Protein AF-A0A6B3EQN6-F1 (afdb_monomer)

pLDDT: mean 85.43, std 8.05, range [55.81, 96.44]

Sequence (114 aa):
QDIPDTGSLRGDLDAFVDGFDDEETARRASLMRGIGQAAHADAELEAALRELIVEPCRRYFTPMLRRAMARGELAPENRAVDFIVHMVLGGVLAPELMEGRMVTQAGLRRYVHA

Foldseek 3Di:
DDQDPPPALLVSLLVVLVPDDLVVLVVVVVVVVVLVVVCVVPVVSVVVVCCVQVVVQLVRCLVSVVVNCVVVVDPVPPCVSVCSSVVVCCQQPVCCVPPVDHRHSVSSNVVSVD

Solvent-accessible surface area (backbone atoms only — not comparable to full-atom values): 6538 Å² total; per-residue (Å²): 132,84,73,64,80,70,85,42,55,66,50,28,50,49,57,54,38,70,69,50,50,48,70,62,46,53,54,50,52,55,50,49,54,57,48,55,64,52,24,77,79,31,72,66,52,38,51,50,52,44,57,69,47,52,49,55,47,44,66,55,48,51,58,46,52,52,51,22,30,75,73,62,79,37,61,83,86,53,67,63,71,81,41,44,57,59,53,52,49,42,66,50,47,42,44,34,75,76,68,73,36,80,58,37,38,74,58,51,48,48,65,76,73,106

Radius of gyration: 15.14 Å; Cα contacts (8 Å, |Δi|>4): 82; chains: 1; bounding box: 34×32×40 Å

Mean predicted aligned error: 5.06 Å

Nearest PDB structures (foldseek):
  3bti-assembly1_A  TM=6.456E-01  e=1.999E+00  Staphylococcus aureus subsp. aureus Mu50
  2g3b-assembly1_A  TM=7.348E-01  e=5.949E+00  Rhodococcus jostii RHA1
  4nn1-assembly1_A-2  TM=4.114E-01  e=2.230E+00  Mycobacterium tuberculosis H37Rv
  2kjg-assembly1_A  TM=2.581E-01  e=5.634E+00  Saccharolobus solfataricus

Structure (mmCIF, N/CA/C/O backbone):
data_AF-A0A6B3EQN6-F1
#
_entry.id   AF-A0A6B3EQN6-F1
#
loop_
_atom_site.group_PDB
_atom_site.id
_atom_site.type_symbol
_atom_site.label_atom_id
_atom_site.label_alt_id
_atom_site.label_comp_id
_atom_site.label_asym_id
_atom_site.label_entity_id
_atom_site.label_seq_id
_atom_site.pdbx_PDB_ins_code
_atom_site.Cartn_x
_atom_site.Cartn_y
_atom_site.Cartn_z
_atom_site.occupancy
_atom_site.B_iso_or_equiv
_atom_site.auth_seq_id
_atom_site.auth_comp_id
_atom_site.auth_asym_id
_atom_site.auth_atom_id
_atom_site.pdbx_PDB_model_num
ATOM 1 N N . GLN A 1 1 ? 9.719 -7.006 7.713 1.00 55.81 1 GLN A N 1
ATOM 2 C CA . GLN A 1 1 ? 9.217 -5.883 8.524 1.00 55.81 1 GLN A CA 1
ATOM 3 C C . GLN A 1 1 ? 7.965 -6.355 9.223 1.00 55.81 1 GLN A C 1
ATOM 5 O O . GLN A 1 1 ? 7.191 -7.072 8.593 1.00 55.81 1 GLN A O 1
ATOM 10 N N . ASP A 1 2 ? 7.796 -5.991 10.489 1.00 81.19 2 ASP A N 1
ATOM 11 C CA . ASP A 1 2 ? 6.537 -6.237 11.185 1.00 81.19 2 ASP A CA 1
ATOM 12 C C . ASP A 1 2 ? 5.430 -5.379 10.570 1.00 81.19 2 ASP A C 1
ATOM 14 O O . ASP A 1 2 ? 5.671 -4.263 10.107 1.00 81.19 2 ASP A O 1
ATOM 18 N N . ILE A 1 3 ? 4.224 -5.937 10.505 1.00 89.31 3 ILE A N 1
ATOM 19 C CA . ILE A 1 3 ? 3.052 -5.238 9.977 1.00 89.31 3 ILE A CA 1
ATOM 20 C C . ILE A 1 3 ? 2.636 -4.198 11.029 1.00 89.31 3 ILE A C 1
ATOM 22 O O . ILE A 1 3 ? 2.362 -4.609 12.159 1.00 89.31 3 ILE A O 1
ATOM 26 N N . PRO A 1 4 ? 2.563 -2.893 10.692 1.00 92.69 4 PRO A N 1
ATOM 27 C CA . PRO A 1 4 ? 2.181 -1.846 11.639 1.00 92.69 4 PRO A CA 1
ATOM 28 C C . PRO A 1 4 ? 0.839 -2.150 12.303 1.00 92.69 4 PRO A C 1
ATOM 30 O O . PRO A 1 4 ? -0.037 -2.692 11.638 1.00 92.69 4 PRO A O 1
ATOM 33 N N . ASP A 1 5 ? 0.673 -1.807 13.580 1.00 94.88 5 ASP A N 1
ATOM 34 C CA . ASP A 1 5 ? -0.610 -1.847 14.296 1.00 94.88 5 ASP A CA 1
ATOM 35 C C . ASP A 1 5 ? -0.704 -0.640 15.234 1.00 94.88 5 ASP A C 1
ATOM 37 O O . ASP A 1 5 ? -0.525 -0.708 16.446 1.00 94.88 5 ASP A O 1
ATOM 41 N N . THR A 1 6 ? -0.921 0.513 14.622 1.00 96.00 6 THR A N 1
ATOM 42 C CA . THR A 1 6 ? -0.995 1.834 15.255 1.00 96.00 6 THR A CA 1
ATOM 43 C C . THR A 1 6 ? -2.325 2.081 15.974 1.00 96.00 6 THR A C 1
ATOM 45 O O . THR A 1 6 ? -2.506 3.118 16.609 1.00 96.00 6 THR A O 1
ATOM 48 N N . GLY A 1 7 ? -3.275 1.146 15.861 1.00 95.56 7 GLY A N 1
ATOM 49 C CA . GLY A 1 7 ? -4.626 1.250 16.417 1.00 95.56 7 GLY A CA 1
ATOM 50 C C . GLY A 1 7 ? -5.674 1.826 15.458 1.00 95.56 7 GLY A C 1
ATOM 51 O O . GLY A 1 7 ? -6.851 1.841 15.809 1.00 95.56 7 GLY A O 1
ATOM 52 N N . SER A 1 8 ? -5.287 2.242 14.247 1.00 96.44 8 SER A N 1
ATOM 53 C CA . SER A 1 8 ? -6.214 2.651 13.181 1.00 96.44 8 SER A CA 1
ATOM 54 C C . SER A 1 8 ? -5.701 2.226 11.804 1.00 96.44 8 SER A C 1
ATOM 56 O O . SER A 1 8 ? -4.495 2.168 11.583 1.00 96.44 8 SER A O 1
ATOM 58 N N . LEU A 1 9 ? -6.597 1.961 10.851 1.00 94.31 9 LEU A N 1
ATOM 59 C CA . LEU A 1 9 ? -6.229 1.674 9.463 1.00 94.31 9 LEU A CA 1
ATOM 60 C C . LEU A 1 9 ? -5.468 2.843 8.844 1.00 94.31 9 LEU A C 1
ATOM 62 O O . LEU A 1 9 ? -4.497 2.637 8.124 1.00 94.31 9 LEU A O 1
ATOM 66 N N . ARG A 1 10 ? -5.906 4.071 9.138 1.00 95.19 10 ARG A N 1
ATOM 67 C CA . ARG A 1 10 ? -5.241 5.287 8.668 1.00 95.19 10 ARG A CA 1
ATOM 68 C C . ARG A 1 10 ? -3.794 5.349 9.154 1.00 95.19 10 ARG A C 1
ATOM 70 O O . ARG A 1 10 ? -2.906 5.514 8.331 1.00 95.19 10 ARG A O 1
ATOM 77 N N . GLY A 1 11 ? -3.564 5.154 10.451 1.00 96.25 11 GLY A N 1
ATOM 78 C CA . GLY A 1 11 ? -2.212 5.146 11.010 1.00 96.25 11 GLY A CA 1
ATOM 79 C C . GLY A 1 11 ? -1.360 3.982 10.497 1.00 96.25 11 GLY A C 1
ATOM 80 O O . GLY A 1 11 ? -0.166 4.154 10.275 1.00 96.25 11 GLY A O 1
ATOM 81 N N . ASP A 1 12 ? -1.966 2.822 10.228 1.00 94.88 12 ASP A N 1
ATOM 82 C CA . ASP A 1 12 ? -1.264 1.681 9.635 1.00 94.88 12 ASP A CA 1
ATOM 83 C C . ASP A 1 12 ? -0.810 2.008 8.197 1.00 94.88 12 ASP A C 1
ATOM 85 O O . ASP A 1 12 ? 0.316 1.692 7.811 1.00 94.88 12 ASP A O 1
ATOM 89 N N . LEU A 1 13 ? -1.661 2.678 7.409 1.00 93.31 13 LEU A N 1
ATOM 90 C CA . LEU A 1 13 ? -1.323 3.156 6.064 1.00 93.31 13 LEU A CA 1
ATOM 91 C C . LEU A 1 13 ? -0.278 4.280 6.092 1.00 93.31 13 LEU A C 1
ATOM 93 O O . LEU A 1 13 ? 0.615 4.282 5.249 1.00 93.31 13 LEU A O 1
ATOM 97 N N . ASP A 1 14 ? -0.347 5.195 7.059 1.00 94.75 14 ASP A N 1
ATOM 98 C CA . ASP A 1 14 ? 0.677 6.226 7.259 1.00 94.75 14 ASP A CA 1
ATOM 99 C C . ASP A 1 14 ? 2.040 5.597 7.582 1.00 94.75 14 ASP A C 1
ATOM 101 O O . ASP A 1 14 ? 3.032 5.935 6.942 1.00 94.75 14 ASP A O 1
ATOM 105 N N . ALA A 1 15 ? 2.085 4.615 8.487 1.00 93.56 15 ALA A N 1
ATOM 106 C CA . ALA A 1 15 ? 3.312 3.893 8.822 1.00 93.56 15 ALA A CA 1
ATOM 107 C C . ALA A 1 15 ? 3.881 3.104 7.627 1.00 93.56 15 ALA A C 1
ATOM 109 O O . ALA A 1 15 ? 5.097 2.988 7.477 1.00 93.56 15 ALA A O 1
ATOM 110 N N . PHE A 1 16 ? 3.015 2.575 6.756 1.00 90.62 16 PHE A N 1
ATOM 111 C CA . PHE A 1 16 ? 3.443 1.975 5.492 1.00 90.62 16 PHE A CA 1
ATOM 112 C C . PHE A 1 16 ? 4.080 3.012 4.556 1.00 90.62 16 PHE A C 1
ATOM 114 O O . PHE A 1 16 ? 5.142 2.755 3.987 1.00 90.62 16 PHE A O 1
ATOM 121 N N . VAL A 1 17 ? 3.461 4.188 4.413 1.00 91.62 17 VAL A N 1
ATOM 122 C CA . VAL A 1 17 ? 4.003 5.287 3.601 1.00 91.62 17 VAL A CA 1
ATOM 123 C C . VAL A 1 17 ? 5.318 5.811 4.184 1.00 91.62 17 VAL A C 1
ATOM 125 O O . VAL A 1 17 ? 6.230 6.124 3.426 1.00 91.62 17 VAL A O 1
ATOM 128 N N . ASP A 1 18 ? 5.485 5.832 5.503 1.00 91.25 18 ASP A N 1
ATOM 129 C CA . ASP A 1 18 ? 6.747 6.234 6.142 1.00 91.25 18 ASP A CA 1
ATOM 130 C C . ASP A 1 18 ? 7.925 5.316 5.781 1.00 91.25 18 ASP A C 1
ATOM 132 O O . ASP A 1 18 ? 9.076 5.749 5.790 1.00 91.25 18 ASP A O 1
ATOM 136 N N . GLY A 1 19 ? 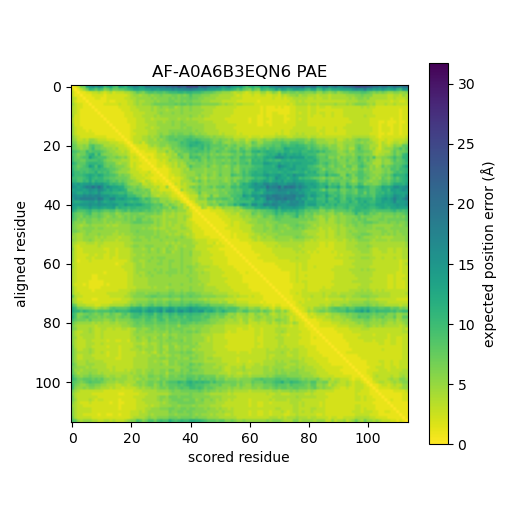7.644 4.068 5.393 1.00 85.19 19 GLY A N 1
ATOM 137 C CA . GLY A 1 19 ? 8.636 3.132 4.865 1.00 85.19 19 GLY A CA 1
ATOM 138 C C . GLY A 1 19 ? 9.020 3.352 3.396 1.00 85.19 19 GLY A C 1
ATOM 139 O O . GLY A 1 19 ? 9.929 2.673 2.917 1.00 85.19 19 GLY A O 1
ATOM 140 N N . PHE A 1 20 ? 8.349 4.253 2.668 1.00 83.44 20 PHE A N 1
ATOM 141 C CA . PHE A 1 20 ? 8.728 4.612 1.299 1.00 83.44 20 PHE A CA 1
ATOM 142 C C . PHE A 1 20 ? 9.905 5.584 1.294 1.00 83.44 20 PHE A C 1
ATOM 144 O O . PHE A 1 20 ? 9.759 6.755 1.631 1.00 83.44 20 PHE A O 1
ATOM 151 N N . ASP A 1 21 ? 11.053 5.094 0.841 1.00 85.06 21 ASP A N 1
ATOM 152 C CA . ASP A 1 21 ? 12.186 5.920 0.433 1.00 85.06 21 ASP A CA 1
ATOM 153 C C . ASP A 1 21 ? 12.081 6.207 -1.074 1.00 85.06 21 ASP A C 1
ATOM 155 O O . ASP A 1 21 ? 12.049 5.279 -1.890 1.00 85.06 21 ASP A O 1
ATOM 159 N N . ASP A 1 22 ? 12.011 7.486 -1.444 1.00 81.44 22 ASP A N 1
ATOM 160 C CA . ASP A 1 22 ? 11.852 7.946 -2.826 1.00 81.44 22 ASP A CA 1
ATOM 161 C C . ASP A 1 22 ? 13.012 7.498 -3.731 1.00 81.44 22 ASP A C 1
ATOM 163 O O . ASP A 1 22 ? 12.778 7.081 -4.871 1.00 81.44 22 ASP A O 1
ATOM 167 N N . GLU A 1 23 ? 14.256 7.517 -3.238 1.00 79.25 23 GLU A N 1
ATOM 168 C CA . GLU A 1 23 ? 15.430 7.128 -4.032 1.00 79.25 23 GLU A CA 1
ATOM 169 C C . GLU A 1 23 ? 15.457 5.618 -4.284 1.00 79.25 23 GLU A C 1
ATOM 171 O O . GLU A 1 23 ? 15.676 5.147 -5.409 1.00 79.25 23 GLU A O 1
ATOM 176 N N . GLU A 1 24 ? 15.193 4.826 -3.244 1.00 78.00 24 GLU A N 1
ATOM 177 C CA . GLU A 1 24 ? 15.071 3.379 -3.377 1.00 78.00 24 GLU A CA 1
ATOM 178 C C . GLU A 1 24 ? 13.883 2.988 -4.262 1.00 78.00 24 GLU A C 1
ATOM 180 O O . GLU A 1 24 ? 14.005 2.091 -5.103 1.00 78.00 24 GLU A O 1
ATOM 185 N N . THR A 1 25 ? 12.757 3.680 -4.122 1.00 73.38 25 THR A N 1
ATOM 186 C CA . THR A 1 25 ? 11.554 3.429 -4.915 1.00 73.38 25 THR A CA 1
ATOM 187 C C . THR A 1 25 ? 11.805 3.715 -6.387 1.00 73.38 25 THR A C 1
ATOM 189 O O . THR A 1 25 ? 11.479 2.878 -7.228 1.00 73.38 25 THR A O 1
ATOM 192 N N . ALA A 1 26 ? 12.464 4.829 -6.715 1.00 71.50 26 ALA A N 1
ATOM 193 C CA . ALA A 1 26 ? 12.830 5.160 -8.087 1.00 71.50 26 ALA A CA 1
ATOM 194 C C . ALA A 1 26 ? 13.717 4.083 -8.732 1.00 71.50 26 ALA A C 1
ATOM 196 O O . ALA A 1 26 ? 13.474 3.638 -9.860 1.00 71.50 26 ALA A O 1
ATOM 197 N N . ARG A 1 27 ? 14.714 3.603 -7.984 1.00 72.19 27 ARG A N 1
ATOM 198 C CA . ARG A 1 27 ? 15.611 2.522 -8.408 1.00 72.19 27 ARG A CA 1
ATOM 199 C C . ARG A 1 27 ? 14.864 1.201 -8.616 1.00 72.19 27 ARG A C 1
ATOM 201 O O . ARG A 1 27 ? 15.065 0.541 -9.637 1.00 72.19 27 ARG A O 1
ATOM 208 N N . ARG A 1 28 ? 13.984 0.818 -7.685 1.00 69.31 28 ARG A N 1
ATOM 209 C CA . ARG A 1 28 ? 13.164 -0.404 -7.783 1.00 69.31 28 ARG A CA 1
ATOM 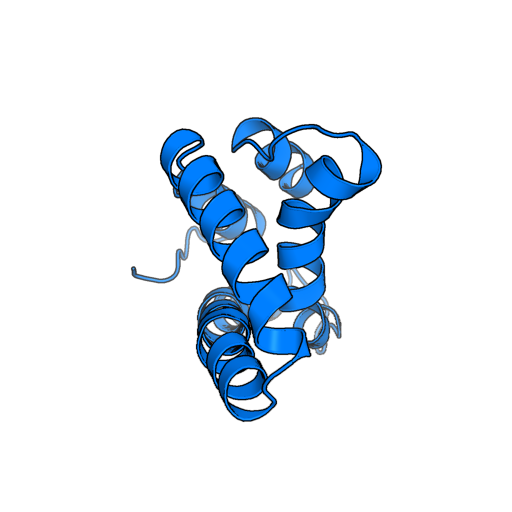210 C C . ARG A 1 28 ? 12.143 -0.326 -8.921 1.00 69.31 28 ARG A C 1
ATOM 212 O O . ARG A 1 28 ? 11.957 -1.320 -9.615 1.00 69.31 28 ARG A O 1
ATOM 219 N N . ALA A 1 29 ? 11.531 0.833 -9.159 1.00 69.81 29 ALA A N 1
ATOM 220 C CA . ALA A 1 29 ? 10.579 1.043 -10.251 1.00 69.81 29 ALA A CA 1
ATOM 221 C C . ALA A 1 29 ? 11.244 0.878 -11.628 1.00 69.81 29 ALA A C 1
ATOM 223 O O . ALA A 1 29 ? 10.705 0.194 -12.499 1.00 69.81 29 ALA A O 1
ATOM 224 N N . SER A 1 30 ? 12.456 1.419 -11.804 1.00 70.25 30 SER A N 1
ATOM 225 C CA . SER A 1 30 ? 13.260 1.218 -13.018 1.00 70.25 30 SER A CA 1
ATOM 226 C C . SER A 1 30 ? 13.588 -0.262 -13.261 1.00 70.25 30 SER A C 1
ATOM 228 O O . SER A 1 30 ? 13.385 -0.775 -14.364 1.00 70.25 30 SER A O 1
ATOM 230 N N . LEU A 1 31 ? 14.004 -0.984 -12.211 1.00 71.19 31 LEU A N 1
ATOM 231 C CA . LEU A 1 31 ? 14.245 -2.428 -12.277 1.00 71.19 31 LEU A CA 1
ATOM 232 C C . LEU A 1 31 ? 12.971 -3.203 -12.656 1.00 71.19 31 LEU A C 1
ATOM 234 O O . LEU A 1 31 ? 13.012 -4.056 -13.541 1.00 71.19 31 LEU A O 1
ATOM 238 N N . MET A 1 32 ? 11.833 -2.877 -12.039 1.00 71.69 32 MET A N 1
ATOM 239 C CA . MET A 1 32 ? 10.553 -3.529 -12.328 1.00 71.69 32 MET A CA 1
ATOM 240 C C . MET A 1 32 ? 10.062 -3.276 -13.751 1.00 71.69 32 MET A C 1
ATOM 242 O O . MET A 1 32 ? 9.495 -4.181 -14.355 1.00 71.69 32 MET A O 1
ATOM 246 N N . ARG A 1 33 ? 10.324 -2.099 -14.334 1.00 71.12 33 ARG A N 1
ATOM 247 C CA . ARG A 1 33 ? 10.050 -1.857 -15.761 1.00 71.12 33 ARG A CA 1
ATOM 248 C C . ARG A 1 33 ? 10.866 -2.779 -16.662 1.00 71.12 33 ARG A C 1
ATOM 250 O O . ARG A 1 33 ? 10.310 -3.353 -17.594 1.00 71.12 33 ARG A O 1
ATOM 257 N N . GLY A 1 34 ? 12.156 -2.950 -16.366 1.00 71.00 34 GLY A N 1
ATOM 258 C CA . GLY A 1 34 ? 13.024 -3.869 -17.106 1.00 71.00 34 GLY A CA 1
ATOM 259 C C . GLY A 1 34 ? 12.555 -5.323 -17.010 1.00 71.00 34 GLY A C 1
ATOM 260 O O . GLY A 1 34 ? 12.473 -6.014 -18.024 1.00 71.00 34 GLY A O 1
ATOM 261 N N . ILE A 1 35 ? 12.174 -5.766 -15.808 1.00 69.12 35 ILE A N 1
ATOM 262 C CA . ILE A 1 35 ? 11.682 -7.131 -15.574 1.00 69.12 35 ILE A CA 1
ATOM 263 C C . ILE A 1 35 ? 10.298 -7.342 -16.200 1.00 69.12 35 ILE A C 1
ATOM 265 O O . ILE A 1 35 ? 10.070 -8.379 -16.810 1.00 69.12 35 ILE A O 1
ATOM 269 N N . GLY A 1 36 ? 9.390 -6.366 -16.119 1.00 70.19 36 GLY A N 1
ATOM 270 C CA . GLY A 1 36 ? 8.055 -6.461 -16.716 1.00 70.19 36 GLY A CA 1
ATOM 271 C C . GLY A 1 36 ? 8.088 -6.617 -18.239 1.00 70.19 36 GLY A C 1
ATOM 272 O O . GLY A 1 36 ? 7.318 -7.395 -18.794 1.00 70.19 36 GLY A O 1
ATOM 273 N N . GLN A 1 37 ? 9.022 -5.941 -18.920 1.00 70.75 37 GLN A N 1
ATOM 274 C CA . GLN A 1 37 ? 9.233 -6.128 -20.361 1.00 70.75 37 GLN A CA 1
ATOM 275 C C . GLN A 1 37 ? 9.726 -7.543 -20.700 1.00 70.75 37 GLN A C 1
ATOM 277 O O . GLN A 1 37 ? 9.255 -8.132 -21.669 1.00 70.75 37 GLN A O 1
ATOM 282 N N . ALA A 1 38 ? 10.635 -8.107 -19.899 1.00 68.69 38 ALA A N 1
ATOM 283 C CA . ALA A 1 38 ? 11.144 -9.465 -20.101 1.00 68.69 38 ALA A CA 1
ATOM 284 C C . ALA A 1 38 ? 10.106 -10.547 -19.748 1.00 68.69 38 ALA A C 1
ATOM 286 O O . ALA A 1 38 ? 9.990 -11.544 -20.457 1.00 68.69 38 ALA A O 1
ATOM 287 N N . ALA A 1 39 ? 9.312 -10.327 -18.697 1.00 71.06 39 ALA A N 1
ATOM 288 C CA . ALA A 1 39 ? 8.279 -11.251 -18.232 1.00 71.06 39 ALA A CA 1
ATOM 289 C C . ALA A 1 39 ? 7.156 -11.457 -19.261 1.00 71.06 39 ALA A C 1
ATOM 291 O O . ALA A 1 39 ? 6.591 -12.538 -19.341 1.00 71.06 39 ALA A O 1
ATOM 292 N N . HIS A 1 40 ? 6.863 -10.466 -20.110 1.00 70.50 40 HIS A N 1
ATOM 293 C CA . HIS A 1 40 ? 5.883 -10.642 -21.188 1.00 70.50 40 HIS A CA 1
ATOM 294 C C . HIS A 1 40 ? 6.300 -11.665 -22.257 1.00 70.50 40 HIS A C 1
ATOM 296 O O . HIS A 1 40 ? 5.442 -12.141 -22.999 1.00 70.50 40 HIS A O 1
ATOM 302 N N . ALA A 1 41 ? 7.589 -11.996 -22.351 1.00 77.06 41 ALA A N 1
ATOM 303 C CA . ALA A 1 41 ? 8.109 -12.980 -23.296 1.00 77.06 41 ALA A CA 1
ATOM 304 C C . ALA A 1 41 ? 8.333 -14.370 -22.666 1.00 77.06 41 ALA A C 1
ATOM 306 O O . ALA A 1 41 ? 8.642 -15.312 -23.396 1.00 77.06 41 ALA A O 1
ATOM 307 N N . ASP A 1 42 ? 8.177 -14.506 -21.344 1.00 83.38 42 ASP A N 1
ATOM 308 C CA . ASP A 1 42 ? 8.502 -15.714 -20.583 1.00 83.38 42 ASP A CA 1
ATOM 309 C C . ASP A 1 42 ? 7.482 -15.945 -19.452 1.00 83.38 42 ASP A C 1
ATOM 311 O O . ASP A 1 42 ? 7.454 -15.236 -18.444 1.00 83.38 42 ASP A O 1
ATOM 315 N N . ALA A 1 43 ? 6.646 -16.974 -19.615 1.00 82.75 43 ALA A N 1
ATOM 316 C CA . ALA A 1 43 ? 5.576 -17.305 -18.676 1.00 82.75 43 ALA A CA 1
ATOM 317 C C . ALA A 1 43 ? 6.081 -17.771 -17.296 1.00 82.75 43 ALA A C 1
ATOM 319 O O . ALA A 1 43 ? 5.371 -17.605 -16.301 1.00 82.75 43 ALA A O 1
ATOM 320 N N . GLU A 1 44 ? 7.285 -18.344 -17.211 1.00 85.56 44 GLU A N 1
ATOM 321 C CA . GLU A 1 44 ? 7.891 -18.734 -15.934 1.00 85.56 44 GLU A CA 1
ATOM 322 C C . GLU A 1 44 ? 8.355 -17.489 -15.173 1.00 85.56 44 GLU A C 1
ATOM 324 O O . GLU A 1 44 ? 8.078 -17.338 -13.979 1.00 85.56 44 GLU A O 1
ATOM 329 N N . LEU A 1 45 ? 8.964 -16.537 -15.885 1.00 82.25 45 LEU A N 1
ATOM 330 C CA . LEU A 1 45 ? 9.344 -15.247 -15.318 1.00 82.25 45 LEU A CA 1
ATOM 331 C C . LEU A 1 45 ? 8.120 -14.416 -14.901 1.00 82.25 45 LEU A C 1
ATOM 333 O O . LEU A 1 45 ? 8.151 -13.766 -13.856 1.00 82.25 45 LEU A O 1
ATOM 337 N N . GLU A 1 46 ? 7.028 -14.453 -15.669 1.00 82.06 46 GLU A N 1
ATOM 338 C CA . GLU A 1 46 ? 5.758 -13.817 -15.294 1.00 82.06 46 GLU A CA 1
ATOM 339 C C . GLU A 1 46 ? 5.193 -14.399 -13.990 1.00 82.06 46 GLU A C 1
ATOM 341 O O . GLU A 1 46 ? 4.795 -13.649 -13.090 1.00 82.06 46 GLU A O 1
ATOM 346 N N . ALA A 1 47 ? 5.177 -15.729 -13.862 1.00 84.69 47 ALA A N 1
ATOM 347 C CA . ALA A 1 47 ? 4.714 -16.403 -12.654 1.00 84.69 47 ALA A CA 1
ATOM 348 C C . ALA A 1 47 ? 5.583 -16.033 -11.443 1.00 84.69 47 ALA A C 1
ATOM 350 O O . ALA A 1 47 ? 5.050 -15.629 -10.406 1.00 84.69 47 ALA A O 1
ATOM 351 N N . ALA A 1 48 ? 6.909 -16.065 -11.600 1.00 85.31 48 ALA A N 1
ATOM 352 C CA . ALA A 1 48 ? 7.847 -15.661 -10.559 1.00 85.31 48 ALA A CA 1
ATOM 353 C C . ALA A 1 48 ? 7.658 -14.189 -10.154 1.00 85.31 48 ALA A C 1
ATOM 355 O O . ALA A 1 48 ? 7.636 -13.864 -8.968 1.00 85.31 48 ALA A O 1
ATOM 356 N N . LEU A 1 49 ? 7.453 -13.284 -11.117 1.00 80.69 49 LEU A N 1
ATOM 357 C CA . LEU A 1 49 ? 7.209 -11.868 -10.841 1.00 80.69 49 LEU A CA 1
ATOM 358 C C . LEU A 1 49 ? 5.918 -11.662 -10.040 1.00 80.69 49 LEU A C 1
ATOM 360 O O . LEU A 1 49 ? 5.883 -10.866 -9.098 1.00 80.69 49 LEU A O 1
ATOM 364 N N . ARG A 1 50 ? 4.860 -12.409 -10.377 1.00 81.69 50 ARG A N 1
ATOM 365 C CA . ARG A 1 50 ? 3.603 -12.392 -9.624 1.00 81.69 50 ARG A CA 1
ATOM 366 C C . ARG A 1 50 ? 3.817 -12.869 -8.190 1.00 81.69 50 ARG A C 1
ATOM 368 O O . ARG A 1 50 ? 3.354 -12.200 -7.269 1.00 81.69 50 ARG A O 1
ATOM 375 N N . GLU A 1 51 ? 4.537 -13.966 -7.984 1.00 85.88 51 GLU A N 1
ATOM 376 C CA . GLU A 1 51 ? 4.846 -14.480 -6.644 1.00 85.88 51 GLU A CA 1
ATOM 377 C C . GLU A 1 51 ? 5.709 -13.519 -5.821 1.00 85.88 51 GLU A C 1
ATOM 379 O O . GLU A 1 51 ? 5.502 -13.395 -4.618 1.00 85.88 51 GLU A O 1
ATOM 384 N N . LEU A 1 52 ? 6.633 -12.795 -6.452 1.00 83.94 52 LEU A N 1
ATOM 385 C CA . LEU A 1 52 ? 7.531 -11.859 -5.772 1.00 83.94 52 LEU A CA 1
ATOM 386 C C . LEU A 1 52 ? 6.892 -10.504 -5.443 1.00 83.94 52 LEU A C 1
ATOM 388 O O . LEU A 1 52 ? 7.397 -9.794 -4.574 1.00 83.94 52 LEU A O 1
ATOM 392 N N . ILE A 1 53 ? 5.803 -10.126 -6.118 1.00 80.81 53 ILE A N 1
ATOM 393 C CA . ILE A 1 53 ? 5.140 -8.827 -5.915 1.00 80.81 53 ILE A CA 1
ATOM 394 C C . ILE A 1 53 ? 3.772 -8.999 -5.257 1.00 80.81 53 ILE A C 1
ATOM 396 O O . ILE A 1 53 ? 3.507 -8.425 -4.200 1.00 80.81 53 ILE A O 1
ATOM 400 N N . VAL A 1 54 ? 2.888 -9.783 -5.874 1.00 85.25 54 VAL A N 1
ATOM 401 C CA . VAL A 1 54 ? 1.471 -9.850 -5.490 1.00 85.25 54 VAL A CA 1
ATOM 402 C C . VAL A 1 54 ? 1.311 -10.508 -4.130 1.00 85.25 54 VAL A C 1
ATOM 404 O O . VAL A 1 54 ? 0.627 -9.961 -3.264 1.00 85.25 54 VAL A O 1
ATOM 407 N N . GLU A 1 55 ? 1.949 -11.657 -3.921 1.00 87.19 55 GLU A N 1
ATOM 408 C CA . GLU A 1 55 ? 1.786 -12.418 -2.683 1.00 87.19 55 GLU A CA 1
ATOM 409 C C . GLU A 1 55 ? 2.387 -11.686 -1.461 1.00 87.19 55 GLU A C 1
ATOM 411 O O . GLU A 1 55 ? 1.693 -11.574 -0.446 1.00 87.19 55 GLU A O 1
ATOM 416 N N . PRO A 1 56 ? 3.590 -11.078 -1.529 1.00 86.50 56 PRO A N 1
ATOM 417 C CA . PRO A 1 56 ? 4.114 -10.236 -0.455 1.00 86.50 56 PRO A CA 1
ATOM 418 C C . PRO A 1 56 ? 3.227 -9.036 -0.134 1.00 86.50 56 PRO A C 1
ATOM 420 O 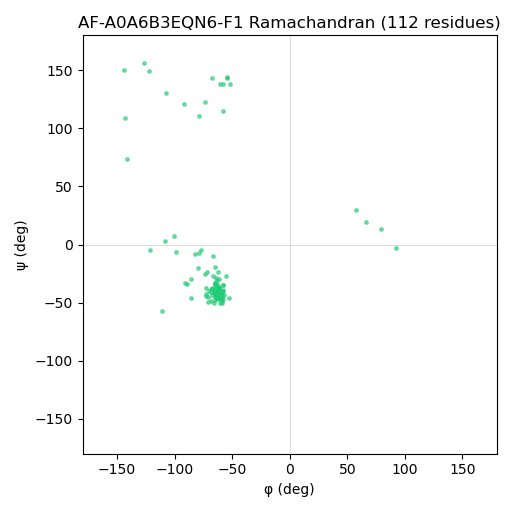O . PRO A 1 56 ? 2.922 -8.815 1.040 1.00 86.50 56 PRO A O 1
ATOM 423 N N . CYS A 1 57 ? 2.747 -8.300 -1.146 1.00 87.75 57 CYS A N 1
ATOM 424 C CA . CYS A 1 57 ? 1.799 -7.208 -0.924 1.00 87.75 57 CYS A CA 1
ATOM 425 C C . CYS A 1 57 ? 0.534 -7.721 -0.228 1.00 87.75 57 CYS A C 1
ATOM 427 O O . CYS A 1 57 ? 0.098 -7.161 0.778 1.00 87.75 57 CYS A O 1
ATOM 429 N N . ARG A 1 58 ? -0.037 -8.830 -0.704 1.00 89.25 58 ARG A N 1
ATOM 430 C CA . ARG A 1 58 ? -1.242 -9.412 -0.109 1.00 89.25 58 ARG A CA 1
ATOM 431 C C . ARG A 1 58 ? -1.030 -9.790 1.355 1.00 89.25 58 ARG A C 1
ATOM 433 O O . ARG A 1 58 ? -1.868 -9.444 2.191 1.00 89.25 58 ARG A O 1
ATOM 440 N N . ARG A 1 59 ? 0.083 -10.454 1.677 1.00 89.50 59 ARG A N 1
ATOM 441 C CA . ARG A 1 59 ? 0.449 -10.838 3.051 1.00 89.50 59 ARG A CA 1
ATOM 442 C C . ARG A 1 59 ? 0.653 -9.638 3.962 1.00 89.50 59 ARG A C 1
ATOM 444 O O . ARG A 1 59 ? 0.284 -9.714 5.129 1.00 89.50 59 ARG A O 1
ATOM 451 N N . TYR A 1 60 ? 1.205 -8.551 3.434 1.00 89.94 60 TYR A N 1
ATOM 452 C CA . TYR A 1 60 ? 1.449 -7.335 4.198 1.00 89.94 60 TYR A CA 1
ATOM 453 C C . TYR A 1 60 ? 0.145 -6.598 4.547 1.00 89.94 60 TYR A C 1
ATOM 455 O O . TYR A 1 60 ? -0.100 -6.295 5.712 1.00 89.94 60 TYR A O 1
ATOM 463 N N . PHE A 1 61 ? -0.735 -6.368 3.568 1.00 91.75 61 PHE A N 1
ATOM 464 C CA . PHE A 1 61 ? -1.926 -5.534 3.776 1.00 91.75 61 PHE A CA 1
ATOM 465 C C . PHE A 1 61 ? -3.141 -6.268 4.348 1.00 91.75 61 PHE A C 1
ATOM 467 O O . PHE A 1 61 ? -3.954 -5.663 5.049 1.00 91.75 61 PHE A O 1
ATOM 474 N N . THR A 1 62 ? -3.300 -7.566 4.067 1.00 90.88 62 THR A N 1
ATOM 475 C CA . THR A 1 62 ? -4.492 -8.317 4.509 1.00 90.88 62 THR A CA 1
ATOM 476 C C . THR A 1 62 ? -4.693 -8.259 6.031 1.00 90.88 62 THR A C 1
ATOM 478 O O . THR A 1 62 ? -5.826 -8.037 6.465 1.00 90.88 62 THR A O 1
ATOM 481 N N . PRO A 1 63 ? -3.650 -8.408 6.873 1.00 91.88 63 PRO A N 1
ATOM 482 C CA . PRO A 1 63 ? -3.807 -8.298 8.321 1.00 91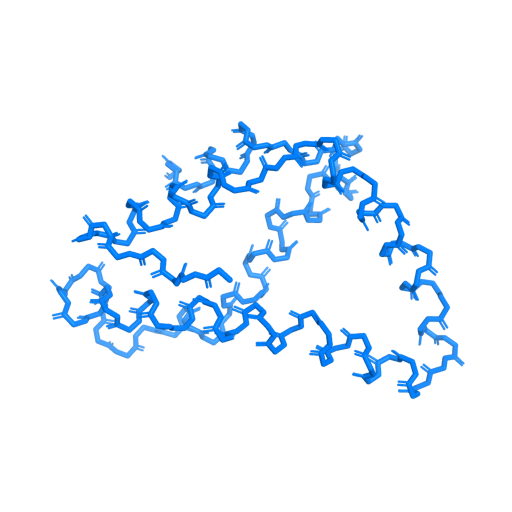.88 63 PRO A CA 1
ATOM 483 C C . PRO A 1 63 ? -4.251 -6.904 8.780 1.00 91.88 63 PRO A C 1
ATOM 485 O O . PRO A 1 63 ? -5.127 -6.822 9.639 1.00 91.88 63 PRO A O 1
ATOM 488 N N . MET A 1 64 ? -3.732 -5.827 8.173 1.00 93.00 64 MET A N 1
ATOM 489 C CA . MET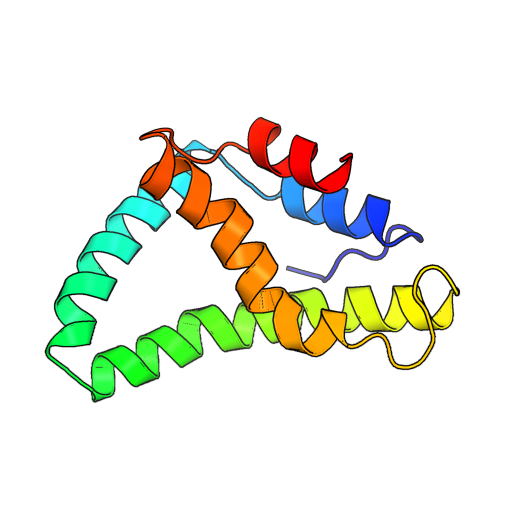 A 1 64 ? -4.149 -4.447 8.476 1.00 93.00 64 MET A CA 1
ATOM 490 C C . MET A 1 64 ? -5.646 -4.254 8.224 1.00 93.00 64 MET A C 1
ATOM 492 O O . MET A 1 64 ? -6.374 -3.793 9.103 1.00 93.00 64 MET A O 1
ATOM 496 N N . LEU A 1 65 ? -6.131 -4.691 7.057 1.00 92.62 65 LEU A N 1
ATOM 497 C CA . LEU A 1 65 ? -7.548 -4.585 6.703 1.00 92.62 65 LEU A CA 1
ATOM 498 C C . LEU A 1 65 ? -8.438 -5.434 7.617 1.00 92.62 65 LEU A C 1
ATOM 500 O O . LEU A 1 65 ? -9.492 -4.974 8.048 1.00 92.62 65 LEU A O 1
ATOM 504 N N . ARG A 1 66 ? -8.008 -6.651 7.975 1.00 91.81 66 ARG A N 1
ATOM 505 C CA . ARG A 1 66 ? -8.756 -7.502 8.914 1.00 91.81 66 ARG A CA 1
ATOM 506 C C . ARG A 1 66 ? -8.878 -6.868 10.297 1.00 91.81 66 ARG A C 1
ATOM 508 O O . ARG A 1 66 ? -9.959 -6.911 10.881 1.00 91.81 66 ARG A O 1
ATOM 515 N N . ARG A 1 67 ? -7.805 -6.261 10.815 1.00 93.88 67 ARG A N 1
ATOM 516 C CA . ARG A 1 67 ? -7.862 -5.537 12.094 1.00 93.88 67 ARG A CA 1
ATOM 517 C C . ARG A 1 67 ? -8.773 -4.314 12.001 1.00 93.88 67 ARG A C 1
ATOM 519 O O . ARG A 1 67 ? -9.578 -4.102 12.900 1.00 93.88 67 ARG A O 1
ATOM 526 N N . ALA A 1 68 ? -8.718 -3.572 10.897 1.00 94.38 68 ALA A N 1
ATOM 527 C CA . ALA A 1 68 ? -9.613 -2.444 10.649 1.00 94.38 68 ALA A CA 1
ATOM 528 C C . ALA A 1 68 ? -11.096 -2.859 10.654 1.00 94.38 68 ALA A C 1
ATOM 530 O O . ALA A 1 68 ? -11.924 -2.192 11.268 1.00 94.38 68 ALA A O 1
ATOM 531 N N . MET A 1 69 ? -11.432 -3.999 10.040 1.00 94.12 69 MET A N 1
ATOM 532 C CA . MET A 1 69 ? -12.783 -4.571 10.097 1.00 94.12 69 MET A CA 1
ATOM 533 C C . MET A 1 69 ? -13.176 -4.964 11.526 1.00 94.12 69 MET A C 1
ATOM 535 O O . MET A 1 69 ? -14.276 -4.645 11.966 1.00 94.12 69 MET A O 1
ATOM 539 N N . ALA A 1 70 ? -12.277 -5.612 12.275 1.00 93.88 70 ALA A N 1
ATOM 540 C CA . ALA A 1 70 ? -12.532 -6.007 13.663 1.00 93.88 70 ALA A CA 1
ATOM 541 C C . ALA A 1 70 ? -12.766 -4.802 14.595 1.00 93.88 70 ALA A C 1
ATOM 543 O O . ALA A 1 70 ? -13.530 -4.906 15.551 1.00 93.88 70 ALA A O 1
ATOM 544 N N . ARG A 1 71 ? -12.141 -3.656 14.300 1.00 94.94 71 ARG A N 1
ATOM 545 C CA . ARG A 1 71 ? -12.346 -2.381 15.008 1.00 94.94 71 ARG A CA 1
ATOM 546 C C . ARG A 1 71 ? -13.575 -1.597 14.530 1.00 94.94 71 ARG A C 1
ATOM 548 O O . ARG A 1 71 ? -13.924 -0.598 15.148 1.00 94.94 71 ARG A O 1
ATOM 555 N N . GLY A 1 72 ? -14.222 -2.027 13.446 1.00 94.88 72 GLY A N 1
ATOM 556 C CA . GLY A 1 72 ? -15.361 -1.329 12.842 1.00 94.88 72 GLY A CA 1
ATOM 557 C C . GLY A 1 72 ? -14.988 -0.129 11.963 1.00 94.88 72 GLY A C 1
ATOM 558 O O . GLY A 1 72 ? -15.868 0.647 11.603 1.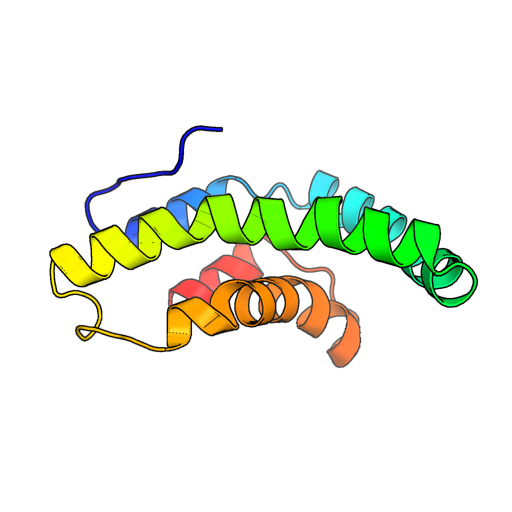00 94.88 72 GLY A O 1
ATOM 559 N N . GLU A 1 73 ? -13.713 0.033 11.591 1.00 94.94 73 GLU A N 1
ATOM 560 C CA . GLU A 1 73 ? -13.266 1.080 10.653 1.00 94.94 73 GLU A CA 1
ATOM 561 C C . GLU A 1 73 ? -13.656 0.768 9.200 1.00 94.94 73 GLU A C 1
ATOM 563 O O . GLU A 1 73 ? -13.796 1.668 8.375 1.00 94.94 73 GLU A O 1
ATOM 568 N N . LEU A 1 74 ? -13.831 -0.517 8.882 1.00 93.06 74 LEU A N 1
ATOM 569 C CA . LEU A 1 74 ? -14.336 -1.005 7.602 1.00 93.06 74 LEU A CA 1
ATOM 570 C C . LEU A 1 74 ? -15.591 -1.843 7.839 1.00 93.06 74 LEU A C 1
ATOM 572 O O . LEU A 1 74 ? -15.700 -2.533 8.853 1.00 93.06 74 LEU A O 1
ATOM 576 N N . ALA A 1 75 ? -16.508 -1.835 6.868 1.00 92.31 75 ALA A N 1
ATOM 577 C CA . ALA A 1 75 ? -17.672 -2.710 6.898 1.00 92.31 75 ALA A CA 1
ATOM 578 C C . ALA A 1 75 ? -17.253 -4.190 7.055 1.00 92.31 75 ALA A C 1
ATOM 580 O O . ALA A 1 75 ? -16.251 -4.613 6.462 1.00 92.31 75 ALA A O 1
ATOM 581 N N . PRO A 1 76 ? -18.020 -5.001 7.806 1.00 85.88 76 PRO A N 1
ATOM 582 C CA . PRO A 1 76 ? -17.883 -6.450 7.757 1.00 85.88 76 PRO A CA 1
ATOM 583 C C . PRO A 1 76 ? -17.961 -6.930 6.302 1.00 85.88 76 PRO A C 1
ATOM 585 O O . PRO A 1 76 ? -18.755 -6.415 5.520 1.00 85.88 76 PRO A O 1
ATOM 588 N N . GLU A 1 77 ? -17.098 -7.875 5.930 1.00 81.75 77 GLU A N 1
ATOM 589 C CA . GLU A 1 77 ? -16.986 -8.406 4.560 1.00 81.75 77 GLU A CA 1
ATOM 590 C C . GLU A 1 77 ? -16.680 -7.358 3.468 1.00 81.75 77 GLU A C 1
ATOM 592 O O . GLU A 1 77 ? -17.048 -7.524 2.303 1.00 81.75 77 GLU A O 1
ATOM 597 N N . ASN A 1 78 ? -15.968 -6.277 3.811 1.00 86.12 78 ASN A N 1
ATOM 598 C CA . ASN A 1 78 ? -15.549 -5.287 2.823 1.00 86.12 78 ASN A CA 1
ATOM 599 C C . ASN A 1 78 ? -14.691 -5.923 1.709 1.00 86.12 78 ASN A C 1
ATOM 601 O O . ASN A 1 78 ? -13.557 -6.355 1.927 1.00 86.12 78 ASN A O 1
ATOM 605 N N . ARG A 1 79 ? -15.224 -5.903 0.482 1.00 85.19 79 ARG A N 1
ATOM 606 C CA . ARG A 1 79 ? -14.593 -6.476 -0.717 1.00 85.19 79 ARG A CA 1
ATOM 607 C C . ARG A 1 79 ? -13.316 -5.754 -1.148 1.00 85.19 79 ARG A C 1
ATOM 609 O O . ARG A 1 79 ? -12.589 -6.270 -1.988 1.00 85.19 79 ARG A O 1
ATOM 616 N N . ALA A 1 80 ? -12.997 -4.596 -0.567 1.00 78.81 80 ALA A N 1
ATOM 617 C CA . ALA A 1 80 ? -11.739 -3.890 -0.811 1.00 78.81 80 ALA A CA 1
ATOM 618 C C . ALA A 1 80 ? -10.501 -4.762 -0.531 1.00 78.81 80 ALA A C 1
ATOM 620 O O . ALA A 1 80 ? -9.467 -4.572 -1.171 1.00 78.81 80 ALA A O 1
ATOM 621 N N . VAL A 1 81 ? -10.610 -5.753 0.365 1.00 82.88 81 VAL A N 1
ATOM 622 C CA . VAL A 1 81 ? -9.540 -6.728 0.644 1.00 82.88 81 VAL A CA 1
ATOM 623 C C . VAL A 1 81 ? -9.126 -7.496 -0.614 1.00 82.88 81 VAL A C 1
ATOM 625 O O . VAL A 1 81 ? -7.940 -7.766 -0.800 1.00 82.88 81 VAL A O 1
ATOM 628 N N . ASP A 1 82 ? -10.066 -7.793 -1.512 1.00 86.31 82 ASP A N 1
ATOM 629 C CA . ASP A 1 82 ? -9.786 -8.521 -2.755 1.00 86.31 82 ASP A CA 1
ATOM 630 C C . ASP A 1 82 ? -9.006 -7.667 -3.764 1.00 86.31 82 ASP A C 1
ATOM 632 O O . ASP A 1 82 ? -8.291 -8.195 -4.615 1.00 86.31 82 ASP A O 1
ATOM 636 N N . PHE A 1 83 ? -9.107 -6.341 -3.651 1.00 89.31 83 PHE A N 1
ATOM 637 C CA . PHE A 1 83 ? -8.529 -5.388 -4.597 1.00 89.31 83 PHE A CA 1
ATOM 638 C C . PHE A 1 83 ? -7.328 -4.624 -4.040 1.00 89.31 83 PHE A C 1
ATOM 640 O O . PHE A 1 83 ? -6.776 -3.777 -4.739 1.00 89.31 83 PHE A O 1
ATOM 647 N N . ILE A 1 84 ? -6.889 -4.914 -2.813 1.00 87.75 84 ILE A N 1
ATOM 648 C CA . ILE A 1 84 ? -5.848 -4.127 -2.142 1.00 87.75 84 ILE A CA 1
ATOM 649 C C . ILE A 1 84 ? -4.543 -4.064 -2.9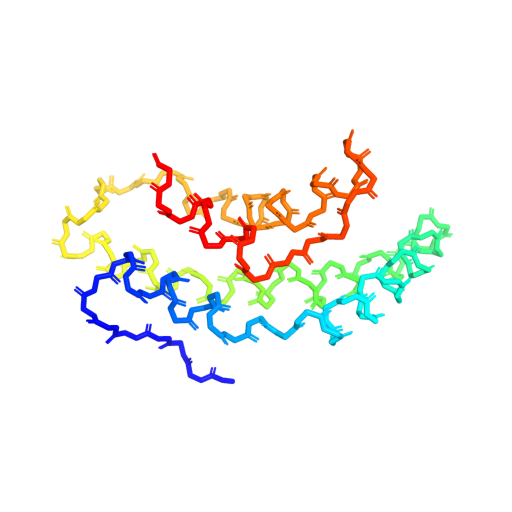32 1.00 87.75 84 ILE A C 1
ATOM 651 O O . ILE A 1 84 ? -3.950 -2.997 -3.056 1.00 87.75 84 ILE A O 1
ATOM 655 N N . VAL A 1 85 ? -4.138 -5.175 -3.550 1.00 88.00 85 VAL A N 1
ATOM 656 C CA . VAL A 1 85 ? -2.928 -5.205 -4.378 1.00 88.00 85 VAL A CA 1
ATOM 657 C C . VAL A 1 85 ? -3.085 -4.296 -5.598 1.00 88.00 85 VAL A C 1
ATOM 659 O O . VAL A 1 85 ? -2.168 -3.544 -5.910 1.00 88.00 85 VAL A O 1
ATOM 662 N N . HIS A 1 86 ? -4.254 -4.294 -6.248 1.00 88.88 86 HIS A N 1
ATOM 663 C CA . HIS A 1 86 ? -4.523 -3.395 -7.374 1.00 88.88 86 HIS A CA 1
ATOM 664 C C . HIS A 1 86 ? -4.504 -1.928 -6.950 1.00 88.88 86 HIS A C 1
ATOM 666 O O . HIS A 1 86 ? -3.954 -1.102 -7.668 1.00 88.88 86 HIS A O 1
ATOM 672 N N . MET A 1 87 ? -5.071 -1.600 -5.786 1.00 89.25 87 MET A N 1
ATOM 673 C CA . MET A 1 87 ? -5.080 -0.227 -5.275 1.00 89.25 87 MET A CA 1
ATOM 674 C C . MET A 1 87 ? -3.663 0.264 -4.959 1.00 89.25 87 MET A C 1
ATOM 676 O O . MET A 1 87 ? -3.302 1.376 -5.337 1.00 89.25 87 MET A O 1
ATOM 680 N N . VAL A 1 88 ? -2.839 -0.580 -4.333 1.00 86.94 88 VAL A N 1
ATOM 681 C CA . VAL A 1 88 ? -1.440 -0.259 -4.014 1.00 86.94 88 VAL A CA 1
ATOM 682 C C . VAL A 1 88 ? -0.616 -0.096 -5.289 1.00 86.94 88 VAL A C 1
ATOM 684 O O . VAL A 1 88 ? 0.044 0.925 -5.464 1.00 86.94 88 VAL A O 1
ATOM 687 N N . LEU A 1 89 ? -0.689 -1.062 -6.210 1.00 85.38 89 LEU A N 1
ATOM 688 C CA . LEU A 1 89 ? 0.012 -0.970 -7.492 1.00 85.38 89 LEU A CA 1
ATOM 689 C C . LEU A 1 89 ? -0.475 0.226 -8.313 1.00 85.38 89 LEU A C 1
ATOM 691 O O . LEU A 1 89 ? 0.340 0.895 -8.936 1.00 85.38 89 LEU A O 1
ATOM 695 N N . GLY A 1 90 ? -1.771 0.537 -8.277 1.00 87.00 90 GLY A N 1
ATOM 696 C CA . GLY A 1 90 ? -2.340 1.724 -8.908 1.00 87.00 90 GLY A CA 1
ATOM 697 C C . GLY A 1 90 ? -1.746 3.013 -8.345 1.00 87.00 90 GLY A C 1
ATOM 698 O O . GLY A 1 90 ? -1.250 3.830 -9.111 1.00 87.00 90 GLY A O 1
ATOM 699 N N . GLY A 1 91 ? -1.706 3.173 -7.020 1.00 87.00 91 GLY A N 1
ATOM 700 C CA . GLY A 1 91 ? -1.110 4.354 -6.381 1.00 87.00 91 GLY A CA 1
ATOM 701 C C . GLY A 1 91 ? 0.383 4.536 -6.683 1.00 87.00 91 GLY A C 1
ATOM 702 O O . GLY A 1 91 ? 0.861 5.668 -6.742 1.00 87.00 91 GLY A O 1
ATOM 703 N N . VAL A 1 92 ? 1.108 3.437 -6.917 1.00 84.00 92 VAL A N 1
ATOM 704 C CA . VAL A 1 92 ? 2.548 3.438 -7.223 1.00 84.00 92 VAL A CA 1
ATOM 705 C C . VAL A 1 92 ? 2.832 3.648 -8.714 1.00 84.00 92 VAL A C 1
ATOM 707 O O . VAL A 1 92 ? 3.694 4.448 -9.063 1.00 84.00 92 VAL A O 1
ATOM 710 N N . LEU A 1 93 ? 2.127 2.942 -9.600 1.00 82.94 93 LEU A N 1
ATOM 711 C CA . LEU A 1 93 ? 2.419 2.914 -11.037 1.00 82.94 93 LEU A CA 1
ATOM 712 C C . LEU A 1 93 ? 1.656 3.984 -11.826 1.00 82.94 93 LEU A C 1
ATOM 714 O O . LEU A 1 93 ? 2.172 4.487 -12.824 1.00 82.94 93 LEU A O 1
ATOM 718 N N . ALA A 1 94 ? 0.436 4.339 -11.411 1.00 86.81 94 ALA A N 1
ATOM 719 C CA . ALA A 1 94 ? -0.406 5.257 -12.175 1.00 86.81 94 ALA A CA 1
ATOM 720 C C . ALA A 1 94 ? 0.176 6.676 -12.297 1.00 86.81 94 ALA A C 1
ATOM 722 O O . ALA A 1 94 ? 0.119 7.200 -13.407 1.00 86.81 94 ALA A O 1
ATOM 723 N N . PRO A 1 95 ? 0.776 7.302 -11.257 1.00 87.06 95 PRO A N 1
ATOM 724 C CA . PRO A 1 95 ? 1.362 8.639 -11.403 1.00 87.06 95 PRO A CA 1
ATOM 725 C C . PRO A 1 95 ? 2.448 8.700 -12.483 1.00 87.06 95 PRO A C 1
ATOM 727 O O . PRO A 1 95 ? 2.511 9.651 -13.261 1.00 87.06 95 PRO A O 1
ATOM 730 N N . GLU A 1 96 ? 3.273 7.659 -12.575 1.00 82.31 96 GLU A N 1
ATOM 731 C CA . GLU A 1 96 ? 4.327 7.595 -13.582 1.00 82.31 96 GLU A CA 1
ATOM 732 C C . GLU A 1 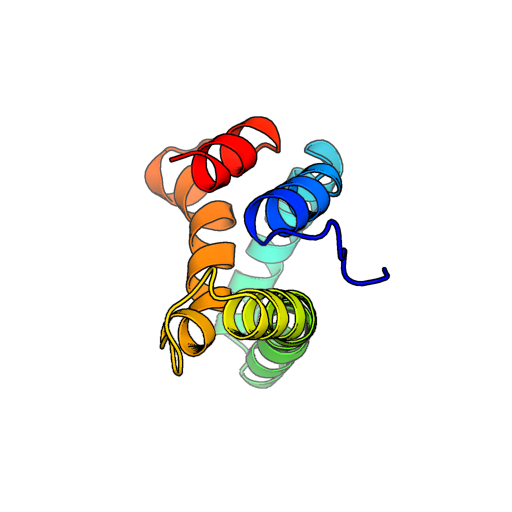96 ? 3.747 7.337 -14.975 1.00 82.31 96 GLU A C 1
ATOM 734 O O . GLU A 1 96 ? 4.110 8.022 -15.928 1.00 82.31 96 GLU A O 1
ATOM 739 N N . LEU A 1 97 ? 2.803 6.400 -15.091 1.00 82.31 97 LEU A N 1
ATOM 740 C CA . LEU A 1 97 ? 2.195 6.037 -16.371 1.00 82.31 97 LEU A CA 1
ATOM 741 C C . LEU A 1 97 ? 1.314 7.151 -16.956 1.00 82.31 97 LEU A C 1
ATOM 743 O O . LEU A 1 97 ? 1.317 7.366 -18.165 1.00 82.31 97 LEU A O 1
ATOM 747 N N . MET A 1 98 ? 0.532 7.827 -16.115 1.00 87.44 98 MET A N 1
ATOM 748 C CA . MET A 1 98 ? -0.450 8.827 -16.543 1.00 87.44 98 MET A CA 1
ATOM 749 C C . MET A 1 98 ? 0.140 10.231 -16.632 1.00 87.44 98 MET A C 1
ATOM 751 O O . MET A 1 98 ? -0.272 11.011 -17.486 1.00 87.44 98 MET A O 1
ATOM 755 N N . GLU A 1 99 ? 1.084 10.567 -15.751 1.00 88.06 99 GLU A N 1
ATOM 756 C CA . GLU A 1 99 ? 1.568 11.941 -15.598 1.00 88.06 99 GLU A CA 1
ATOM 757 C C . GLU A 1 99 ? 3.076 12.082 -15.839 1.00 88.06 99 GLU A C 1
ATOM 759 O O . GLU A 1 99 ? 3.594 13.198 -15.816 1.00 88.06 99 GLU A O 1
ATOM 764 N N . GLY A 1 100 ? 3.804 10.980 -16.057 1.00 84.25 100 GLY A N 1
ATOM 765 C CA . GLY A 1 100 ? 5.259 11.000 -16.222 1.00 84.25 100 GLY A CA 1
ATOM 766 C C . GLY A 1 100 ? 6.007 11.425 -14.956 1.00 84.25 100 GLY A C 1
ATOM 767 O O . GLY A 1 100 ? 7.153 11.867 -15.036 1.00 84.25 100 GLY A O 1
ATOM 768 N N . ARG A 1 101 ? 5.361 11.342 -13.784 1.00 83.12 101 ARG A N 1
ATOM 769 C CA . ARG A 1 101 ? 5.938 11.753 -12.499 1.00 83.12 101 ARG A CA 1
ATOM 770 C C . ARG A 1 101 ? 6.276 10.527 -11.668 1.00 83.12 101 ARG A C 1
ATOM 772 O O . ARG A 1 101 ? 5.425 9.668 -11.459 1.00 83.12 101 ARG A O 1
ATOM 779 N N . MET A 1 102 ? 7.499 10.482 -11.150 1.00 79.44 102 MET A N 1
ATOM 780 C CA . MET A 1 102 ? 7.888 9.454 -10.188 1.00 79.44 102 MET A CA 1
ATOM 781 C C . MET A 1 102 ? 6.958 9.506 -8.974 1.00 79.44 102 MET A C 1
ATOM 783 O O . MET A 1 102 ? 6.615 10.590 -8.488 1.00 79.44 102 MET A O 1
ATOM 787 N N . VAL A 1 103 ? 6.549 8.333 -8.493 1.00 84.25 103 VAL A N 1
ATOM 788 C CA . VAL A 1 103 ? 5.859 8.234 -7.208 1.00 84.25 103 VAL A CA 1
ATOM 789 C C . VAL A 1 103 ? 6.786 8.749 -6.108 1.00 84.25 103 VAL A C 1
ATOM 791 O O . VAL A 1 103 ? 7.984 8.472 -6.117 1.00 84.25 103 VAL A O 1
ATOM 794 N N . THR A 1 104 ? 6.222 9.508 -5.175 1.00 88.69 104 THR A N 1
ATOM 795 C CA . THR A 1 104 ? 6.926 9.983 -3.984 1.00 88.69 104 THR A CA 1
ATOM 796 C C . THR A 1 104 ? 6.140 9.612 -2.739 1.00 88.69 104 THR A C 1
ATOM 798 O O . THR A 1 104 ? 4.912 9.474 -2.793 1.00 88.69 104 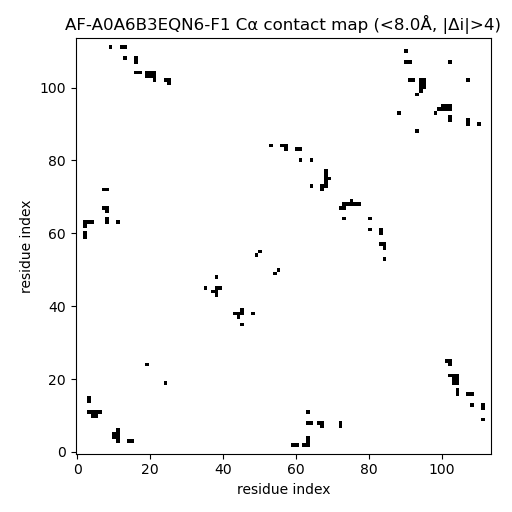THR A O 1
ATOM 801 N N . GLN A 1 105 ? 6.817 9.521 -1.601 1.00 90.50 105 GLN A N 1
ATOM 802 C CA . GLN A 1 105 ? 6.224 9.339 -0.285 1.00 90.50 105 GLN A CA 1
ATOM 803 C C . GLN A 1 105 ? 5.142 10.395 -0.028 1.00 90.50 105 GLN A C 1
ATOM 805 O O . GLN A 1 105 ? 4.022 10.067 0.363 1.00 90.50 105 GLN A O 1
ATOM 810 N N . ALA A 1 106 ? 5.432 11.664 -0.332 1.00 90.31 106 ALA A N 1
ATOM 811 C CA . ALA A 1 106 ? 4.461 12.751 -0.219 1.00 90.31 106 ALA A CA 1
ATOM 812 C C . ALA A 1 106 ? 3.243 12.546 -1.141 1.00 90.31 106 ALA A C 1
ATOM 814 O O . ALA A 1 106 ? 2.114 12.863 -0.764 1.00 90.31 106 ALA A O 1
ATOM 815 N N . GLY A 1 107 ? 3.451 11.997 -2.341 1.00 89.19 107 GLY A N 1
ATOM 816 C CA . GLY A 1 107 ? 2.382 11.620 -3.262 1.00 89.19 107 GLY A CA 1
ATOM 817 C C . GLY A 1 107 ? 1.498 10.501 -2.709 1.00 89.19 107 GLY A C 1
ATOM 818 O O . GLY A 1 107 ? 0.278 10.642 -2.704 1.00 89.19 107 GLY A O 1
ATOM 819 N N . LEU A 1 108 ? 2.096 9.430 -2.184 1.00 90.31 108 LEU A N 1
ATOM 820 C CA . LEU A 1 108 ? 1.369 8.314 -1.567 1.00 90.31 108 LEU A CA 1
ATOM 821 C C . LEU A 1 108 ? 0.599 8.746 -0.318 1.00 90.31 108 LEU A C 1
ATOM 823 O O . LEU A 1 108 ? -0.561 8.372 -0.151 1.00 90.31 108 LEU A O 1
ATOM 827 N N . ARG A 1 109 ? 1.186 9.618 0.507 1.00 93.50 109 ARG A N 1
ATOM 828 C CA . ARG A 1 109 ? 0.522 10.187 1.686 1.00 93.50 109 ARG A CA 1
ATOM 829 C C . ARG A 1 109 ? -0.769 10.926 1.312 1.00 93.50 109 ARG A C 1
ATOM 831 O O . ARG A 1 109 ? -1.759 10.841 2.032 1.00 93.50 109 ARG A O 1
ATOM 838 N N . ARG A 1 110 ? -0.819 11.586 0.148 1.00 91.88 110 ARG A N 1
ATOM 839 C CA . ARG A 1 110 ? -2.053 12.230 -0.344 1.00 91.88 110 ARG A CA 1
ATOM 840 C C . ARG A 1 110 ? -3.168 11.232 -0.656 1.00 91.88 110 ARG A C 1
ATOM 842 O O . ARG A 1 110 ? -4.318 11.585 -0.438 1.00 91.88 110 ARG A O 1
ATOM 849 N N . TYR A 1 111 ? -2.859 10.018 -1.117 1.00 90.00 111 TYR A N 1
ATOM 850 C CA . TYR A 1 111 ? -3.876 8.975 -1.309 1.00 90.00 111 TYR A CA 1
ATOM 851 C C . TYR A 1 111 ? -4.459 8.497 0.020 1.00 90.00 111 TYR A C 1
ATOM 853 O O . TYR A 1 111 ? -5.658 8.254 0.102 1.00 90.00 111 TYR A O 1
ATOM 861 N N . VAL A 1 112 ? -3.633 8.388 1.067 1.00 92.06 112 VAL A N 1
ATOM 862 C CA . VAL A 1 112 ? -4.097 7.973 2.401 1.00 92.06 112 VAL A CA 1
ATOM 863 C C . VAL A 1 112 ? -5.094 8.983 2.972 1.00 92.06 112 VAL A C 1
ATOM 865 O O . VAL A 1 112 ? -6.065 8.585 3.612 1.00 92.06 112 VAL A O 1
ATOM 868 N N . HIS A 1 113 ? -4.882 10.281 2.740 1.00 92.50 113 HIS A N 1
ATOM 869 C CA . HIS A 1 113 ? -5.702 11.372 3.288 1.00 92.50 113 HIS A CA 1
ATOM 870 C C . HIS A 1 113 ? -6.743 11.970 2.327 1.00 92.50 113 HIS A C 1
ATOM 872 O O . HIS A 1 113 ? -7.343 12.985 2.680 1.00 92.50 113 HIS A O 1
ATOM 878 N N . ALA A 1 114 ? -6.944 11.376 1.148 1.00 90.00 114 ALA A N 1
ATOM 879 C CA . ALA A 1 114 ? -8.039 11.737 0.245 1.00 90.00 114 ALA A CA 1
ATOM 880 C C . ALA A 1 114 ? -9.394 11.272 0.803 1.00 90.00 114 ALA A C 1
ATOM 882 O O . ALA A 1 114 ? -10.384 12.001 0.574 1.00 90.00 114 ALA A O 1
#

Secondary structure (DSSP, 8-state):
-PPP--SSHHHHHHHHHHT--HHHHHHHHHHHHHHHHHHTT-HHHHHHHHHHHHHHHHHHHHHHHHHHHHTTSS-TT-THHHHHHHHHHHHHHHHHHHHS----HHHHHHHHT-